Protein AF-A0A9D7RA98-F1 (afdb_monomer_lite)

Radius of gyration: 19.18 Å; chains: 1; bounding box: 39×32×57 Å

Sequence (169 aa):
MLVPPQEVRPGLPAGIEVHPRCARCAKSKCCRQISVQVDTPTAREDFQNLLWFVAHRGVAIFADEGDWFVSIETSCGFLEDNGLCGIYEFRPPICSDYSAEECDRDDDTQYELLFESYEELYAYVLVRFPAFPAPTRELLPRAYEHPGGAADVRWLRRSSGIPRGVARA

pLDDT: mean 74.36, std 19.97, range [31.91, 96.94]

Foldseek 3Di:
DDDDPVQFQPDDDPPDDDPSCCRNVQPLQVQFKDKDWDPQDDDLVSLVVVLVQLLDAQWKWFAAPSIIIIMHGHHHPQQDPSRDGVCQVPDDCVVVVDDCVPPPVPDPPRTPDMGNHSVRSVVVSCQQPVPRDDDPPVPPPPSQPDVVHDPDPPDPDDDDDDDPDPDHD

Secondary structure (DSSP, 8-state):
-PPPGGGSPTTPPTT----HHHHT-TT-GGGSEEEEEEPPP-SHHHHHHHHHHHTSTTEEEEEETTEEEEEEE---TTB-TTSSBTTGGG--HHHHS--STT-TTT-TT--SEEE-SHHHHHHHHHHH-TTPPPPPTTTTTTTT-STTS-S----------PPTT----

Structure (mmCIF, N/CA/C/O backbone):
data_AF-A0A9D7RA98-F1
#
_entry.id   AF-A0A9D7RA98-F1
#
loop_
_atom_site.group_PDB
_atom_site.id
_atom_site.type_symbol
_atom_site.label_atom_id
_atom_site.label_alt_id
_atom_site.label_comp_id
_atom_site.label_asym_id
_atom_site.label_entity_id
_atom_site.label_seq_id
_atom_site.pdbx_PDB_ins_code
_atom_site.Cartn_x
_atom_site.Cartn_y
_atom_site.Cartn_z
_atom_site.occupancy
_atom_site.B_iso_or_equiv
_atom_site.auth_seq_id
_atom_site.auth_comp_id
_atom_site.auth_asym_id
_atom_site.auth_atom_id
_atom_site.pdbx_PDB_model_num
ATOM 1 N N . MET A 1 1 ? 5.311 4.616 29.267 1.00 37.78 1 MET A N 1
ATOM 2 C CA . MET A 1 1 ? 4.550 5.749 29.843 1.00 37.78 1 MET A CA 1
ATOM 3 C C . MET A 1 1 ? 3.079 5.500 29.570 1.00 37.78 1 MET A C 1
ATOM 5 O O . MET A 1 1 ? 2.755 5.160 28.439 1.00 37.78 1 MET A O 1
ATOM 9 N N . LEU A 1 2 ? 2.218 5.598 30.584 1.00 47.03 2 LEU A N 1
ATOM 10 C CA . LEU A 1 2 ? 0.773 5.443 30.411 1.00 47.03 2 LEU A CA 1
ATOM 11 C C . LEU A 1 2 ? 0.233 6.629 29.599 1.00 47.03 2 LEU A C 1
ATOM 13 O O . LEU A 1 2 ? 0.569 7.779 29.876 1.00 47.03 2 LEU A O 1
ATOM 17 N N . VAL A 1 3 ? -0.556 6.333 28.570 1.00 45.28 3 VAL A N 1
ATOM 18 C CA . VAL A 1 3 ? -1.210 7.331 27.715 1.00 45.28 3 VAL A CA 1
ATOM 19 C C . VAL A 1 3 ? -2.218 8.132 28.550 1.00 45.28 3 VAL A C 1
ATOM 21 O O . VAL A 1 3 ? -3.056 7.513 29.206 1.00 45.28 3 VAL A O 1
ATOM 24 N N . PRO A 1 4 ? -2.186 9.479 28.535 1.00 48.22 4 PRO A N 1
ATOM 25 C CA . PRO A 1 4 ? -3.210 10.293 29.176 1.00 48.22 4 PRO A CA 1
ATOM 26 C C . PRO A 1 4 ? -4.611 9.926 28.650 1.00 48.22 4 PRO A C 1
ATOM 28 O O . PRO A 1 4 ? -4.788 9.843 27.432 1.00 48.22 4 PRO A O 1
ATOM 31 N N . PRO A 1 5 ? -5.628 9.765 29.520 1.00 53.41 5 PRO A N 1
ATOM 32 C CA . PRO A 1 5 ? -6.980 9.339 29.128 1.00 53.41 5 PRO A CA 1
ATOM 33 C C . PRO A 1 5 ? -7.645 10.217 28.058 1.00 53.41 5 PRO A C 1
ATOM 35 O O . PRO A 1 5 ? -8.520 9.762 27.334 1.00 53.41 5 PRO A O 1
ATOM 38 N N . GLN A 1 6 ? -7.218 11.475 27.953 1.00 50.78 6 GLN A N 1
ATOM 39 C CA . GLN A 1 6 ? -7.772 12.479 27.041 1.00 50.78 6 GLN A CA 1
ATOM 40 C C . GLN A 1 6 ? -7.270 12.332 25.595 1.00 50.78 6 GLN A C 1
ATOM 42 O O . GLN A 1 6 ? -7.780 12.989 24.695 1.00 50.78 6 GLN A O 1
ATOM 47 N N . GLU A 1 7 ? -6.277 11.470 25.368 1.00 54.62 7 GLU A N 1
ATOM 48 C CA . GLU A 1 7 ? -5.700 11.196 24.048 1.00 54.62 7 GLU A CA 1
ATOM 49 C C . GLU A 1 7 ? -6.167 9.840 23.484 1.00 54.62 7 GLU A C 1
ATOM 51 O O . GLU A 1 7 ? -5.809 9.478 22.366 1.00 54.62 7 GLU A O 1
ATOM 56 N N . VAL A 1 8 ? -6.974 9.086 24.238 1.00 60.69 8 VAL A N 1
ATOM 57 C CA . VAL A 1 8 ? -7.558 7.807 23.811 1.00 60.69 8 VAL A CA 1
ATOM 58 C C . VAL A 1 8 ? -8.902 8.069 23.137 1.00 60.69 8 VAL A C 1
ATOM 60 O O . VAL A 1 8 ? -9.748 8.782 23.677 1.00 60.69 8 VAL A O 1
ATOM 63 N N . ARG A 1 9 ? -9.123 7.484 21.957 1.00 67.56 9 ARG A N 1
ATOM 64 C CA . ARG A 1 9 ? -10.420 7.558 21.273 1.00 67.56 9 ARG A CA 1
ATOM 65 C C . ARG A 1 9 ? -11.555 6.989 22.141 1.00 67.56 9 ARG A C 1
ATOM 67 O O . ARG A 1 9 ? -11.395 5.901 22.699 1.00 67.56 9 ARG A O 1
ATOM 74 N N . PRO A 1 10 ? -12.708 7.676 22.235 1.00 65.44 10 PRO A N 1
ATOM 75 C CA . PRO A 1 10 ? -13.851 7.174 22.986 1.00 65.44 10 PRO A CA 1
ATOM 76 C C . PRO A 1 10 ? -14.412 5.889 22.355 1.00 65.44 10 PRO A C 1
ATOM 78 O O . PRO A 1 10 ? -14.471 5.754 21.133 1.00 65.44 10 PRO A O 1
ATOM 81 N N . GLY A 1 11 ? -14.851 4.950 23.198 1.00 67.88 11 GLY A N 1
ATOM 82 C CA . GLY A 1 11 ? -15.479 3.697 22.759 1.00 67.88 11 GLY A CA 1
ATOM 83 C C . GLY A 1 11 ? -14.525 2.518 22.541 1.00 67.88 11 GLY A C 1
ATOM 84 O O . GLY A 1 11 ? -14.881 1.590 21.822 1.00 67.88 11 GLY A O 1
ATOM 85 N N . LEU A 1 12 ? -13.332 2.531 23.147 1.00 66.25 12 LEU A N 1
ATOM 86 C CA . LEU A 1 12 ? -12.490 1.333 23.222 1.00 66.25 12 LEU A CA 1
ATOM 87 C C . LEU A 1 12 ? -13.221 0.242 24.038 1.00 66.25 12 LEU A C 1
ATOM 89 O O . LEU A 1 12 ? -13.676 0.549 25.146 1.00 66.25 12 LEU A O 1
ATOM 93 N N . PRO A 1 13 ? -13.352 -1.004 23.544 1.00 64.69 13 PRO A N 1
ATOM 94 C CA . PRO A 1 13 ? -13.993 -2.065 24.314 1.00 64.69 13 PRO A CA 1
ATOM 95 C C . PRO A 1 13 ? -13.214 -2.351 25.604 1.00 64.69 13 PRO A C 1
ATOM 97 O O . PRO A 1 13 ? -11.981 -2.381 25.605 1.00 64.69 13 PRO A O 1
ATOM 100 N N . ALA A 1 14 ? -13.928 -2.577 26.708 1.00 66.50 14 ALA A N 1
ATOM 101 C CA . ALA A 1 14 ? -13.299 -2.946 27.972 1.00 66.50 14 ALA A CA 1
ATOM 102 C C . ALA A 1 14 ? -12.557 -4.287 27.831 1.00 66.50 14 ALA A C 1
ATOM 104 O O . ALA A 1 14 ? -13.097 -5.237 27.272 1.00 66.50 14 ALA A O 1
ATOM 105 N N . GLY A 1 15 ? -11.328 -4.363 28.347 1.00 67.31 15 GLY A N 1
ATOM 106 C CA . GLY A 1 15 ? -10.514 -5.584 28.313 1.00 67.31 15 GLY A CA 1
ATOM 107 C C . GLY A 1 15 ? -9.745 -5.830 27.010 1.00 67.31 15 GLY A C 1
ATOM 108 O O . GLY A 1 15 ? -9.022 -6.817 26.933 1.00 67.31 15 GLY A O 1
ATOM 109 N N . ILE A 1 16 ? -9.848 -4.943 26.014 1.00 68.88 16 ILE A N 1
ATOM 110 C CA . ILE A 1 16 ? -9.021 -5.007 24.804 1.00 68.88 16 ILE A CA 1
ATOM 111 C C . ILE A 1 16 ? -7.807 -4.094 24.968 1.00 68.88 16 ILE A C 1
ATOM 113 O O . ILE A 1 16 ? -7.936 -2.871 25.068 1.00 68.88 16 ILE A O 1
ATOM 117 N N . GLU A 1 17 ? -6.614 -4.685 24.955 1.00 69.81 17 GLU A N 1
ATOM 118 C CA . GLU A 1 17 ? -5.371 -3.926 24.868 1.00 69.81 17 GLU A CA 1
ATOM 119 C C . GLU A 1 17 ? -5.177 -3.423 23.434 1.00 69.81 17 GLU A C 1
ATOM 121 O O . GLU A 1 17 ? -5.034 -4.191 22.483 1.00 69.81 17 GLU A O 1
ATOM 126 N N . VAL A 1 18 ? -5.190 -2.102 23.269 1.00 71.94 18 VAL A N 1
ATOM 127 C CA . VAL A 1 18 ? -4.900 -1.442 21.994 1.00 71.94 18 VAL A CA 1
ATOM 128 C C . VAL A 1 18 ? -3.606 -0.665 22.144 1.00 71.94 18 VAL A C 1
ATOM 130 O O . VAL A 1 18 ? -3.439 0.100 23.096 1.00 71.94 18 VAL A O 1
ATOM 133 N N . HIS A 1 19 ? -2.702 -0.817 21.175 1.00 75.25 19 HIS A N 1
ATOM 134 C CA . HIS A 1 19 ? -1.449 -0.081 21.199 1.00 75.25 19 HIS A CA 1
ATOM 135 C C . HIS A 1 19 ? -1.701 1.445 21.249 1.00 75.25 19 HIS A C 1
ATOM 137 O O . HIS A 1 19 ? -2.500 1.960 20.456 1.00 75.25 19 HIS A O 1
ATOM 143 N N . PRO A 1 20 ? -0.996 2.203 22.113 1.00 74.44 20 PRO A N 1
ATOM 144 C CA . PRO A 1 20 ? -1.095 3.661 22.236 1.00 74.44 20 PRO A CA 1
ATOM 145 C C . PRO A 1 20 ? -1.144 4.450 20.924 1.00 74.44 20 PRO A C 1
ATOM 147 O O . PRO A 1 20 ? -1.921 5.398 20.795 1.00 74.44 20 PRO A O 1
ATOM 150 N N . ARG A 1 21 ? -0.326 4.060 19.937 1.00 77.00 21 ARG A N 1
ATOM 151 C CA . ARG A 1 21 ? -0.282 4.707 18.612 1.00 77.00 21 ARG A CA 1
ATOM 152 C C . ARG A 1 21 ? -1.597 4.513 17.849 1.00 77.00 21 ARG A C 1
ATOM 154 O O . ARG A 1 21 ? -2.130 5.473 17.295 1.00 77.00 21 ARG A O 1
ATOM 161 N N . CYS A 1 22 ? -2.171 3.312 17.899 1.00 76.56 22 CYS A N 1
ATOM 162 C CA . CYS A 1 22 ? -3.445 2.983 17.257 1.00 76.56 22 CYS A CA 1
ATOM 163 C C . CYS A 1 22 ? -4.619 3.693 17.944 1.00 76.56 22 CYS A C 1
ATOM 165 O O . CYS A 1 22 ? -5.467 4.281 17.270 1.00 76.56 22 CYS A O 1
ATOM 167 N N . ALA A 1 23 ? -4.612 3.745 19.280 1.00 75.75 23 ALA A N 1
ATOM 168 C CA . ALA A 1 23 ? -5.617 4.453 20.075 1.00 75.75 23 ALA A CA 1
ATOM 169 C C . ALA A 1 23 ? -5.698 5.964 19.763 1.00 75.75 23 ALA A C 1
ATOM 171 O O . ALA A 1 23 ? -6.746 6.575 19.967 1.00 75.75 23 ALA A O 1
ATOM 172 N N . ARG A 1 24 ? -4.615 6.550 19.231 1.00 75.19 24 ARG A N 1
ATOM 173 C CA . ARG A 1 24 ? -4.475 7.973 18.858 1.00 75.19 24 ARG A CA 1
ATOM 174 C C . ARG A 1 24 ? -4.502 8.225 17.346 1.00 75.19 24 ARG A C 1
ATOM 176 O O . ARG A 1 24 ? -4.357 9.367 16.896 1.00 75.19 24 ARG A O 1
ATOM 183 N N . CYS A 1 25 ? -4.619 7.184 16.524 1.00 78.19 25 CYS A N 1
ATOM 184 C CA . CYS A 1 25 ? -4.516 7.299 15.072 1.00 78.19 25 CYS A CA 1
ATOM 185 C C . CYS A 1 25 ? -5.827 7.794 14.458 1.00 78.19 25 CYS A C 1
ATOM 187 O O . CYS A 1 25 ? -6.555 7.000 13.884 1.00 78.19 25 CYS A O 1
ATOM 189 N N . ALA A 1 26 ? -6.113 9.102 14.529 1.00 72.25 26 ALA A N 1
ATOM 190 C CA . ALA A 1 26 ? -7.370 9.728 14.076 1.00 72.25 26 ALA A CA 1
ATOM 191 C C . ALA A 1 26 ? -7.833 9.344 12.651 1.00 72.25 26 ALA A C 1
ATOM 193 O O . ALA A 1 26 ? -9.028 9.373 12.369 1.00 72.25 26 ALA A O 1
ATOM 194 N N . LYS A 1 27 ? -6.907 8.929 11.780 1.00 78.44 27 LYS A N 1
ATOM 195 C CA . LYS A 1 27 ? -7.181 8.507 10.401 1.00 78.44 27 LYS A CA 1
ATOM 196 C C . LYS A 1 27 ? -7.267 6.996 10.191 1.00 78.44 27 LYS A C 1
ATOM 198 O O . LYS A 1 27 ? -7.475 6.595 9.056 1.00 78.44 27 LYS A O 1
ATOM 203 N N . SER A 1 28 ? -7.068 6.167 11.221 1.00 86.38 28 SER A N 1
ATOM 204 C CA . SER A 1 28 ? -7.000 4.689 11.162 1.00 86.38 28 SER A CA 1
ATOM 205 C C . SER A 1 28 ? -6.407 4.165 9.844 1.00 86.38 28 SER A C 1
ATOM 207 O O . SER A 1 28 ? -7.064 3.396 9.147 1.00 86.38 28 SER A O 1
ATOM 209 N N . LYS A 1 29 ? -5.211 4.657 9.469 1.00 82.69 29 LYS A N 1
ATOM 210 C CA . LYS A 1 29 ? -4.617 4.450 8.132 1.00 82.69 29 LYS A CA 1
ATOM 211 C C . LYS A 1 29 ? -4.593 2.966 7.739 1.00 82.69 29 LYS A C 1
ATOM 213 O O . LYS A 1 29 ? -5.101 2.619 6.686 1.00 82.69 29 LYS A O 1
ATOM 218 N N . CYS A 1 30 ? -4.131 2.093 8.637 1.00 83.50 30 CYS A N 1
ATOM 219 C CA . CYS A 1 30 ? -4.061 0.641 8.424 1.00 83.50 30 CYS A CA 1
ATOM 220 C C . CYS A 1 30 ? -5.419 -0.059 8.216 1.00 83.50 30 CYS A C 1
ATOM 222 O O . CYS A 1 30 ? -5.457 -1.195 7.769 1.00 83.50 30 CYS A O 1
ATOM 224 N N . CYS A 1 31 ? -6.541 0.591 8.541 1.00 88.38 31 CYS A N 1
ATOM 225 C CA . CYS A 1 31 ? -7.891 0.090 8.255 1.00 88.38 31 CYS A CA 1
ATOM 226 C C . CYS A 1 31 ? -8.509 0.744 7.008 1.00 88.38 31 CYS A C 1
ATOM 228 O O . CYS A 1 31 ? -9.677 0.497 6.713 1.00 88.38 31 CYS A O 1
ATOM 230 N N . ARG A 1 32 ? -7.770 1.630 6.330 1.00 89.94 32 ARG A N 1
ATOM 231 C CA . ARG A 1 32 ? -8.190 2.370 5.130 1.00 89.94 32 ARG A CA 1
ATOM 232 C C . ARG A 1 32 ? -7.310 2.087 3.913 1.00 89.94 32 ARG A C 1
ATOM 234 O O . ARG A 1 32 ? -7.495 2.713 2.875 1.00 89.94 32 ARG A O 1
ATOM 241 N N . GLN A 1 33 ? -6.381 1.149 4.037 1.00 88.38 33 GLN A N 1
ATOM 242 C CA . GLN A 1 33 ? -5.590 0.647 2.929 1.00 88.38 33 GLN A CA 1
ATOM 243 C C . GLN A 1 33 ? -5.334 -0.844 3.105 1.00 88.38 33 GLN A C 1
ATOM 245 O O . GLN A 1 33 ? -5.302 -1.344 4.232 1.00 88.38 33 GLN A O 1
ATOM 250 N N . ILE A 1 34 ? -5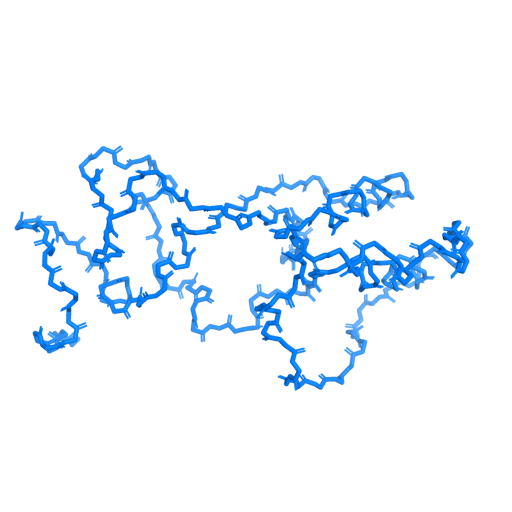.126 -1.529 1.991 1.00 91.88 34 ILE A N 1
ATOM 251 C CA . ILE A 1 34 ? -4.542 -2.867 1.956 1.00 91.88 34 ILE A CA 1
ATOM 252 C C . ILE A 1 34 ? -3.284 -2.816 1.103 1.00 91.88 34 ILE A C 1
ATOM 254 O O . ILE A 1 34 ? -3.287 -2.167 0.062 1.00 91.88 34 ILE A O 1
ATOM 258 N N . SER A 1 35 ? -2.247 -3.526 1.530 1.00 91.38 35 SER A N 1
ATOM 259 C CA . SER A 1 35 ? -1.022 -3.701 0.754 1.00 91.38 35 SER A CA 1
ATOM 260 C C . SER A 1 35 ? -0.852 -5.177 0.448 1.00 91.38 35 SER A C 1
ATOM 262 O O . SER A 1 35 ? -0.977 -6.020 1.338 1.00 91.38 35 SER A O 1
ATOM 264 N N . VAL A 1 36 ? -0.602 -5.492 -0.815 1.00 93.88 36 VAL A N 1
ATOM 265 C CA . VAL A 1 36 ? -0.377 -6.858 -1.282 1.00 93.88 36 VAL A CA 1
ATOM 266 C C . VAL A 1 36 ? 0.980 -6.899 -1.953 1.00 93.88 36 VAL A C 1
ATOM 268 O O . VAL A 1 36 ? 1.245 -6.103 -2.853 1.00 93.88 36 VAL A O 1
ATOM 271 N N . GLN A 1 37 ? 1.829 -7.818 -1.505 1.00 95.88 37 GLN A N 1
ATOM 272 C CA . GLN A 1 37 ? 3.109 -8.064 -2.154 1.00 95.88 37 GLN A CA 1
ATOM 273 C C . GLN A 1 37 ? 2.873 -8.600 -3.569 1.00 95.88 37 GLN A C 1
ATOM 275 O O . GLN A 1 37 ? 2.010 -9.454 -3.789 1.00 95.88 37 GLN A O 1
ATOM 280 N N . VAL A 1 38 ? 3.640 -8.087 -4.519 1.00 96.75 38 VAL A N 1
ATOM 281 C CA . VAL A 1 38 ? 3.695 -8.552 -5.903 1.00 96.75 38 VAL A CA 1
ATOM 282 C C . VAL A 1 38 ? 5.110 -9.007 -6.226 1.00 96.75 38 VAL A C 1
ATOM 284 O O . VAL A 1 38 ? 6.066 -8.626 -5.551 1.00 96.75 38 VAL A O 1
ATOM 287 N N . ASP A 1 39 ? 5.242 -9.815 -7.273 1.00 96.31 39 ASP A N 1
ATOM 288 C CA . ASP A 1 39 ? 6.554 -10.235 -7.751 1.00 96.31 39 ASP A CA 1
ATOM 289 C C . ASP A 1 39 ? 7.412 -9.010 -8.102 1.00 96.31 39 ASP A C 1
ATOM 291 O O . ASP A 1 39 ? 6.942 -8.056 -8.732 1.00 96.31 39 ASP A O 1
ATOM 295 N N . THR A 1 40 ? 8.688 -9.045 -7.711 1.00 96.94 40 THR A N 1
ATOM 296 C CA . THR A 1 40 ? 9.650 -7.993 -8.044 1.00 96.94 40 THR A CA 1
ATOM 297 C C . THR A 1 40 ? 9.727 -7.831 -9.571 1.00 96.94 40 THR A C 1
ATOM 299 O O . THR A 1 40 ? 10.096 -8.784 -10.265 1.00 96.94 40 THR A O 1
ATOM 302 N N . PRO A 1 41 ? 9.431 -6.643 -10.133 1.00 95.94 41 PRO A N 1
ATOM 303 C CA . PRO A 1 41 ? 9.403 -6.434 -11.573 1.00 95.94 41 PRO A CA 1
ATOM 304 C C . PRO A 1 41 ? 10.823 -6.461 -12.146 1.00 95.94 41 PRO A C 1
ATOM 306 O O . PRO A 1 41 ? 11.704 -5.680 -11.763 1.00 95.94 41 PRO A O 1
ATOM 309 N N . THR A 1 42 ? 11.058 -7.343 -13.113 1.00 93.25 42 THR A N 1
ATOM 310 C CA . THR A 1 42 ? 12.378 -7.520 -13.738 1.00 93.25 42 THR A CA 1
ATOM 311 C C . THR A 1 42 ? 12.362 -7.226 -15.233 1.00 93.25 42 THR A C 1
ATOM 313 O O . THR A 1 42 ? 13.360 -6.721 -15.759 1.00 93.25 42 THR A O 1
ATOM 316 N N . ALA A 1 43 ? 11.230 -7.462 -15.898 1.00 93.19 43 ALA A N 1
ATOM 317 C CA . ALA A 1 43 ? 11.033 -7.309 -17.330 1.00 93.19 43 ALA A CA 1
ATOM 318 C C . ALA A 1 43 ? 10.104 -6.136 -17.674 1.00 93.19 43 ALA A C 1
ATOM 320 O O . ALA A 1 43 ? 9.427 -5.557 -16.826 1.00 93.19 43 ALA A O 1
ATOM 321 N N . ARG A 1 44 ? 10.072 -5.769 -18.960 1.00 90.25 44 ARG A N 1
ATOM 322 C CA . ARG A 1 44 ? 9.227 -4.671 -19.454 1.00 90.25 44 ARG A CA 1
ATOM 323 C C . ARG A 1 44 ? 7.742 -4.961 -19.263 1.00 90.25 44 ARG A C 1
ATOM 325 O O . ARG A 1 44 ? 7.009 -4.025 -18.954 1.00 90.25 44 ARG A O 1
ATOM 332 N N . GLU A 1 45 ? 7.311 -6.208 -19.457 1.00 90.88 45 GLU A N 1
ATOM 333 C CA . GLU A 1 45 ? 5.908 -6.589 -19.275 1.00 90.88 45 GLU A CA 1
ATOM 334 C C . GLU A 1 45 ? 5.452 -6.401 -17.820 1.00 90.88 45 GLU A C 1
ATOM 336 O O . GLU A 1 45 ? 4.347 -5.913 -17.589 1.00 90.88 45 GLU A O 1
ATOM 341 N N . ASP A 1 46 ? 6.318 -6.672 -16.840 1.00 95.00 46 ASP A N 1
ATOM 342 C CA . ASP A 1 46 ? 5.995 -6.481 -15.419 1.00 95.00 46 ASP A CA 1
ATOM 343 C C . ASP A 1 46 ? 5.637 -5.017 -15.135 1.00 95.00 46 ASP A C 1
ATOM 345 O O . ASP A 1 46 ? 4.610 -4.714 -14.528 1.00 95.00 46 ASP A O 1
ATOM 349 N N . PHE A 1 47 ? 6.428 -4.081 -15.665 1.00 93.44 47 PHE A N 1
ATOM 350 C CA . PHE A 1 47 ? 6.153 -2.653 -15.513 1.00 93.44 47 PHE A CA 1
ATOM 351 C C . PHE A 1 47 ? 4.906 -2.190 -16.271 1.00 93.44 47 PHE A C 1
ATOM 353 O O . PHE A 1 47 ? 4.282 -1.222 -15.849 1.00 93.44 47 PHE A O 1
ATOM 360 N N . GLN A 1 48 ? 4.491 -2.870 -17.345 1.00 92.25 48 GLN A N 1
ATOM 361 C CA . GLN A 1 48 ? 3.192 -2.597 -17.975 1.00 92.25 48 GLN A CA 1
ATOM 362 C C . GLN A 1 48 ? 2.035 -2.975 -17.044 1.00 92.25 48 GLN A C 1
ATOM 364 O O . GLN A 1 48 ? 1.070 -2.217 -16.942 1.00 92.25 48 GLN A O 1
ATOM 369 N N . ASN A 1 49 ? 2.153 -4.090 -16.318 1.00 94.44 49 ASN A N 1
ATOM 370 C CA . ASN A 1 49 ? 1.161 -4.491 -15.320 1.00 94.44 49 ASN A CA 1
ATOM 371 C C . ASN A 1 49 ? 1.114 -3.500 -14.148 1.00 94.44 49 ASN A C 1
ATOM 373 O O . ASN A 1 49 ? 0.032 -3.090 -13.734 1.00 94.44 49 ASN A O 1
ATOM 377 N N . LEU A 1 50 ? 2.272 -3.047 -13.656 1.00 95.56 50 LEU A N 1
ATOM 378 C CA . LEU A 1 50 ? 2.327 -2.039 -12.590 1.00 95.56 50 LEU A CA 1
ATOM 379 C C . LEU A 1 50 ? 1.750 -0.686 -13.029 1.00 95.56 50 LEU A C 1
ATOM 381 O O . LEU A 1 50 ? 1.012 -0.057 -12.271 1.00 95.56 50 LEU A O 1
ATOM 385 N N . LEU A 1 51 ? 2.014 -0.270 -14.271 1.00 93.69 51 LEU A N 1
ATOM 386 C CA . LEU A 1 51 ? 1.397 0.918 -14.867 1.00 93.69 51 LEU A CA 1
ATOM 387 C C . LEU A 1 51 ? -0.128 0.781 -14.965 1.00 93.69 51 LEU A C 1
ATOM 389 O O . LEU A 1 51 ? -0.845 1.749 -14.721 1.00 93.69 51 LEU A O 1
ATOM 393 N N . TRP A 1 52 ? -0.636 -0.414 -15.278 1.00 93.75 52 TRP A N 1
ATOM 394 C CA . TRP A 1 52 ? -2.072 -0.686 -15.254 1.00 93.75 52 TRP A CA 1
ATOM 395 C C . TRP A 1 52 ? -2.659 -0.598 -13.838 1.00 93.75 52 TRP A C 1
ATOM 397 O O . TRP A 1 52 ? -3.722 -0.002 -13.675 1.00 93.75 52 TRP A O 1
ATOM 407 N N . PHE A 1 53 ? -1.975 -1.106 -12.807 1.00 95.38 53 PHE A N 1
ATOM 408 C CA . PHE A 1 53 ? -2.426 -0.965 -11.417 1.00 95.38 53 PHE A CA 1
ATOM 409 C C . PHE A 1 53 ? -2.537 0.508 -10.998 1.00 95.38 53 PHE A C 1
ATOM 411 O O . PHE A 1 53 ? -3.633 0.955 -10.660 1.00 95.38 53 PHE A O 1
ATOM 418 N N . VAL A 1 54 ? -1.447 1.279 -11.093 1.00 92.75 54 VAL A N 1
ATOM 419 C CA . VAL A 1 54 ? -1.384 2.683 -10.627 1.00 92.75 54 VAL A CA 1
ATOM 420 C C . VAL A 1 54 ? -2.243 3.647 -11.464 1.00 92.75 54 VAL A C 1
ATOM 422 O O . VAL A 1 54 ? -2.523 4.770 -11.052 1.00 92.75 54 VAL A O 1
ATOM 425 N N . ALA A 1 55 ? -2.716 3.221 -12.640 1.00 89.44 55 ALA A N 1
ATOM 426 C CA . ALA A 1 55 ? -3.701 3.980 -13.412 1.00 89.44 55 ALA A CA 1
ATOM 427 C C .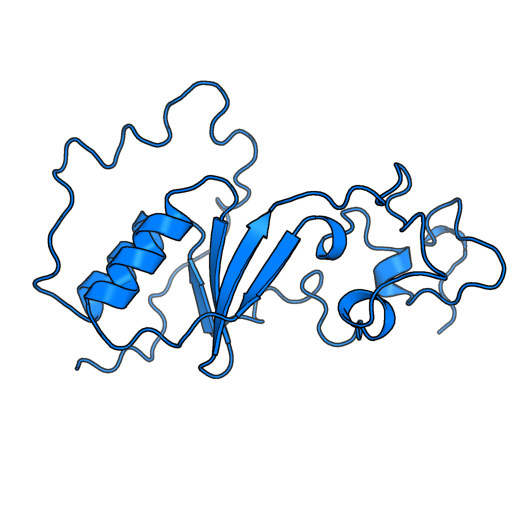 ALA A 1 55 ? -5.072 4.076 -12.708 1.00 89.44 55 ALA A C 1
ATOM 429 O O . ALA A 1 55 ? -5.892 4.925 -13.067 1.00 89.44 55 ALA A O 1
ATOM 430 N N . HIS A 1 56 ? -5.348 3.217 -11.722 1.00 89.44 56 HIS A N 1
ATOM 431 C CA . HIS A 1 56 ? -6.588 3.243 -10.953 1.00 89.44 56 HIS A CA 1
ATOM 432 C C . HIS A 1 56 ? -6.474 4.192 -9.758 1.00 89.44 56 HIS A C 1
ATOM 434 O O . HIS A 1 56 ? -5.452 4.276 -9.081 1.00 89.44 56 HIS A O 1
ATOM 440 N N . ARG A 1 57 ? -7.563 4.907 -9.460 1.00 85.75 57 ARG A N 1
ATOM 441 C CA . ARG A 1 57 ? -7.602 5.829 -8.320 1.00 85.75 57 ARG A CA 1
ATOM 442 C C . ARG A 1 57 ? -7.394 5.084 -7.002 1.00 85.75 57 ARG A C 1
ATOM 444 O O . ARG A 1 57 ? -8.055 4.078 -6.765 1.00 85.75 57 ARG A O 1
ATOM 451 N N . GLY A 1 58 ? -6.574 5.667 -6.128 1.00 86.12 58 GLY A N 1
ATOM 452 C CA . GLY A 1 58 ? -6.304 5.121 -4.800 1.00 86.12 58 GLY A CA 1
ATOM 453 C C . GLY A 1 58 ? -5.366 3.918 -4.839 1.00 86.12 58 GLY A C 1
ATOM 454 O O . GLY A 1 58 ? -5.246 3.237 -3.832 1.00 86.12 58 GLY A O 1
ATOM 455 N N . VAL A 1 59 ? -4.728 3.635 -5.979 1.00 94.00 59 VAL A N 1
ATOM 456 C CA . VAL A 1 59 ? -3.705 2.596 -6.084 1.00 94.00 59 VAL A CA 1
ATOM 457 C C . VAL A 1 59 ? -2.330 3.249 -6.104 1.00 94.00 59 VAL A C 1
ATOM 459 O O . VAL A 1 59 ? -2.088 4.150 -6.902 1.00 94.00 59 VAL A O 1
ATOM 462 N N . ALA A 1 60 ? -1.436 2.771 -5.248 1.00 93.31 60 ALA A N 1
ATOM 463 C CA . ALA A 1 60 ? -0.030 3.145 -5.230 1.00 93.31 60 ALA A CA 1
ATOM 464 C C . ALA A 1 60 ? 0.842 1.892 -5.345 1.00 93.31 60 ALA A C 1
ATOM 466 O O . ALA A 1 60 ? 0.441 0.802 -4.937 1.00 93.31 60 ALA A O 1
ATOM 467 N N . ILE A 1 61 ? 2.041 2.047 -5.893 1.00 95.62 61 ILE A N 1
ATOM 468 C CA . ILE A 1 61 ? 3.068 1.005 -5.925 1.00 95.62 61 ILE A CA 1
ATOM 469 C C . ILE A 1 61 ? 4.217 1.466 -5.045 1.00 95.62 61 ILE A C 1
ATOM 471 O O . ILE A 1 61 ? 4.688 2.588 -5.209 1.00 95.62 61 ILE A O 1
ATOM 475 N N . PHE A 1 62 ? 4.698 0.617 -4.149 1.00 93.44 62 PHE A N 1
ATOM 476 C CA . PHE A 1 62 ? 5.899 0.914 -3.378 1.00 93.44 62 PHE A CA 1
ATOM 477 C C . PHE A 1 62 ? 6.846 -0.278 -3.359 1.00 93.44 62 PHE A C 1
ATOM 479 O O . PHE A 1 62 ? 6.434 -1.413 -3.605 1.00 93.44 62 PHE A O 1
ATOM 486 N N . ALA A 1 63 ? 8.118 0.003 -3.105 1.00 91.06 63 ALA A N 1
ATOM 487 C CA . ALA A 1 63 ? 9.128 -1.011 -2.879 1.00 91.06 63 ALA A CA 1
ATOM 488 C C . ALA A 1 63 ? 9.900 -0.700 -1.602 1.00 91.06 63 ALA A C 1
ATOM 490 O O . ALA A 1 63 ? 10.225 0.463 -1.342 1.00 91.06 63 ALA A O 1
ATOM 491 N N . ASP A 1 64 ? 10.183 -1.744 -0.837 1.00 87.50 64 ASP A N 1
ATOM 492 C CA . ASP A 1 64 ? 10.969 -1.685 0.387 1.00 87.50 64 ASP A CA 1
ATOM 493 C C . ASP A 1 64 ? 11.768 -2.982 0.541 1.00 87.50 64 ASP A C 1
ATOM 495 O O . ASP A 1 64 ? 11.274 -4.056 0.202 1.00 87.50 64 ASP A O 1
ATOM 499 N N . GLU A 1 65 ? 13.031 -2.867 0.950 1.00 88.81 65 GLU A N 1
ATOM 500 C CA . GLU A 1 65 ? 13.994 -3.976 1.062 1.00 88.81 65 GLU A CA 1
ATOM 501 C C . GLU A 1 65 ? 14.051 -4.926 -0.164 1.00 88.81 65 GLU A C 1
ATOM 503 O O . GLU A 1 65 ? 14.375 -6.110 -0.060 1.00 88.81 65 GLU A O 1
ATOM 508 N N . GLY A 1 66 ? 13.773 -4.408 -1.368 1.00 87.06 66 GLY A N 1
ATOM 509 C CA . GLY A 1 66 ? 13.734 -5.173 -2.623 1.00 87.06 66 GLY A CA 1
ATOM 510 C C . GLY A 1 66 ? 12.405 -5.878 -2.939 1.00 87.06 66 GLY A C 1
ATOM 511 O O . GLY A 1 66 ? 12.226 -6.346 -4.074 1.00 87.06 66 GLY A O 1
ATOM 512 N N . ASP A 1 67 ? 11.462 -5.895 -2.002 1.00 93.38 67 ASP A N 1
ATOM 513 C CA . ASP A 1 67 ? 10.098 -6.378 -2.198 1.00 93.38 67 ASP A CA 1
ATOM 514 C C . ASP A 1 67 ? 9.202 -5.280 -2.771 1.00 93.38 67 ASP A C 1
ATOM 516 O O . ASP A 1 67 ? 9.398 -4.092 -2.521 1.00 93.38 67 ASP A O 1
ATOM 520 N N . TRP A 1 68 ? 8.219 -5.677 -3.581 1.00 96.06 68 TRP A N 1
ATOM 521 C CA . TRP A 1 68 ? 7.298 -4.759 -4.248 1.00 96.06 68 TRP A CA 1
ATOM 522 C C . TRP A 1 68 ? 5.873 -5.005 -3.797 1.00 96.06 68 TRP A C 1
ATOM 524 O O . TRP A 1 68 ? 5.452 -6.140 -3.587 1.00 96.06 68 TRP A O 1
ATOM 534 N N . PHE A 1 69 ? 5.108 -3.928 -3.694 1.00 95.44 69 PHE A N 1
ATOM 535 C CA . PHE A 1 69 ? 3.765 -3.963 -3.147 1.00 95.44 69 PHE A CA 1
ATOM 536 C C . PHE A 1 69 ? 2.826 -3.075 -3.952 1.00 95.44 69 PHE A C 1
ATOM 538 O O . PHE A 1 69 ? 3.191 -1.992 -4.413 1.00 95.44 69 PHE A O 1
ATOM 545 N N . VAL A 1 70 ? 1.582 -3.527 -4.071 1.00 96.12 70 VAL A N 1
ATOM 546 C CA . VAL A 1 70 ? 0.448 -2.714 -4.509 1.00 96.12 70 VAL A CA 1
ATOM 547 C C . VAL A 1 70 ? -0.330 -2.314 -3.262 1.00 96.12 70 VAL A C 1
ATOM 549 O O . VAL A 1 70 ? -0.847 -3.183 -2.558 1.00 96.12 70 VAL A O 1
ATOM 552 N N . SER A 1 71 ? -0.429 -1.014 -2.998 1.00 93.44 71 SER A N 1
ATOM 553 C CA . SER A 1 71 ? -1.332 -0.453 -1.994 1.00 93.44 71 SER A CA 1
ATOM 554 C C . SER A 1 71 ? -2.629 -0.006 -2.654 1.00 93.44 71 SER A C 1
ATOM 556 O O . SER A 1 71 ? -2.610 0.612 -3.717 1.00 93.44 71 SER A O 1
ATOM 558 N N . ILE A 1 72 ? -3.759 -0.320 -2.029 1.00 94.00 72 ILE A N 1
ATOM 559 C CA . ILE A 1 72 ? -5.094 0.076 -2.473 1.00 94.00 72 ILE A CA 1
ATOM 560 C C . ILE A 1 72 ? -5.789 0.780 -1.313 1.00 94.00 72 ILE A C 1
ATOM 562 O O . ILE A 1 72 ? -6.038 0.176 -0.267 1.00 94.00 72 ILE A O 1
ATOM 566 N N . GLU A 1 73 ? -6.154 2.042 -1.513 1.00 91.38 73 GLU A N 1
ATOM 567 C CA . GLU A 1 73 ? -6.961 2.825 -0.589 1.00 91.38 73 GLU A CA 1
ATOM 568 C C . GLU A 1 73 ? -8.399 2.299 -0.598 1.00 91.38 73 GLU A C 1
ATOM 570 O O . GLU A 1 73 ? -9.160 2.452 -1.557 1.00 91.38 73 GLU A O 1
ATOM 575 N N . THR A 1 74 ? -8.775 1.642 0.491 1.00 91.12 74 THR A N 1
ATOM 576 C CA . THR A 1 74 ? -10.105 1.075 0.680 1.00 91.12 74 THR A CA 1
ATOM 577 C C . THR A 1 74 ? -10.415 0.945 2.165 1.00 91.12 74 THR A C 1
ATOM 579 O O . THR A 1 74 ? -9.580 0.520 2.963 1.00 91.12 74 THR A O 1
ATOM 582 N N . SER A 1 75 ? -11.624 1.338 2.565 1.00 91.50 75 SER A N 1
ATOM 583 C CA . SER A 1 75 ? -12.031 1.311 3.973 1.00 91.50 75 SER A CA 1
ATOM 584 C C . SER A 1 75 ? -12.532 -0.072 4.382 1.00 91.50 75 SER A C 1
ATOM 586 O O . SER A 1 75 ? -13.430 -0.631 3.754 1.00 91.50 75 SER A O 1
ATOM 588 N N . CYS A 1 76 ? -11.984 -0.605 5.474 1.00 94.06 76 CYS A N 1
ATOM 589 C CA . CYS A 1 76 ? -12.453 -1.835 6.101 1.00 94.06 76 CYS A CA 1
ATOM 590 C C . CYS A 1 76 ? -13.922 -1.699 6.531 1.00 94.06 76 CYS A C 1
ATOM 592 O O . CYS A 1 76 ? -14.289 -0.735 7.200 1.00 94.06 76 CYS A O 1
ATOM 594 N N . GLY A 1 77 ? -14.751 -2.695 6.206 1.00 94.75 77 GLY A N 1
ATOM 595 C CA . GLY A 1 77 ? -16.181 -2.699 6.545 1.00 94.75 77 GLY A CA 1
ATOM 596 C C . GLY A 1 77 ? -16.496 -2.837 8.040 1.00 94.75 77 GLY A C 1
ATOM 597 O O . GLY A 1 77 ? -17.633 -2.623 8.435 1.00 94.75 77 GLY A O 1
ATOM 598 N N . PHE A 1 78 ? -15.502 -3.175 8.868 1.00 93.94 78 PHE A N 1
ATOM 599 C CA . PHE A 1 78 ? -15.617 -3.237 10.331 1.00 93.94 78 PHE A CA 1
ATOM 600 C C . PHE A 1 78 ? -14.984 -2.024 11.024 1.00 93.94 78 PHE A C 1
ATOM 602 O O . PHE A 1 78 ? -14.686 -2.076 12.218 1.00 93.94 78 PHE A O 1
ATOM 609 N N . LEU A 1 79 ? -14.666 -0.968 10.274 1.00 91.06 79 LEU A N 1
ATOM 610 C CA . LEU A 1 79 ? -14.150 0.268 10.838 1.00 91.06 79 LEU A CA 1
ATOM 611 C C . LEU A 1 79 ? -15.316 1.148 11.290 1.00 91.06 79 LEU A C 1
ATOM 613 O O . LEU A 1 79 ? -16.073 1.648 10.466 1.00 91.06 79 LEU A O 1
ATOM 617 N N . GLU A 1 80 ? -15.422 1.354 12.596 1.00 87.88 80 GLU A N 1
ATOM 618 C CA . GLU A 1 80 ? -16.483 2.153 13.206 1.00 87.88 80 GLU A CA 1
ATOM 619 C C . GLU A 1 80 ? -16.207 3.664 13.082 1.00 87.88 80 GLU A C 1
ATOM 621 O O . GLU A 1 80 ? -15.070 4.097 12.854 1.00 87.88 80 GLU A O 1
ATOM 626 N N . ASP A 1 81 ? -17.230 4.492 13.314 1.00 85.25 81 ASP A N 1
ATOM 627 C CA . ASP A 1 81 ? -17.147 5.962 13.224 1.00 85.25 81 ASP A CA 1
ATOM 628 C C . ASP A 1 81 ? -16.138 6.579 14.208 1.00 85.25 81 ASP A C 1
ATOM 630 O O . ASP A 1 81 ? -15.528 7.617 13.942 1.00 85.25 81 ASP A O 1
ATOM 634 N N . ASN A 1 82 ? -15.900 5.918 15.344 1.00 79.12 82 ASN A N 1
ATOM 635 C CA . ASN A 1 82 ? -14.860 6.310 16.301 1.00 79.12 82 ASN A CA 1
ATOM 636 C C . ASN A 1 82 ? -13.434 5.939 15.831 1.00 79.12 82 ASN A C 1
ATOM 638 O O . ASN A 1 82 ? -12.444 6.237 16.508 1.00 79.12 82 ASN A O 1
ATOM 642 N N . GLY A 1 83 ? -13.317 5.302 14.664 1.00 80.56 83 GLY A N 1
ATOM 643 C CA . GLY A 1 83 ? -12.079 4.865 14.040 1.00 80.56 83 GLY A CA 1
ATOM 644 C C . GLY A 1 83 ? -11.469 3.608 14.658 1.00 80.56 83 GLY A C 1
ATOM 645 O O . GLY A 1 83 ? -10.293 3.337 14.396 1.00 80.56 83 GLY A O 1
ATOM 646 N N . LEU A 1 84 ? -12.217 2.869 15.474 1.00 83.62 84 LEU A N 1
ATOM 647 C CA . LEU A 1 84 ? -11.800 1.603 16.069 1.00 83.62 84 LEU A CA 1
ATOM 648 C C . LEU A 1 84 ? -12.380 0.419 15.282 1.00 83.62 84 LEU A C 1
ATOM 650 O O . LEU A 1 84 ? -13.354 0.557 14.549 1.00 83.62 84 LEU A O 1
ATOM 654 N N . CYS A 1 85 ? -11.755 -0.750 15.415 1.00 88.06 85 CYS A N 1
ATOM 655 C CA . CYS A 1 85 ? -12.261 -1.977 14.808 1.00 88.06 85 CYS A CA 1
ATOM 656 C C . CYS A 1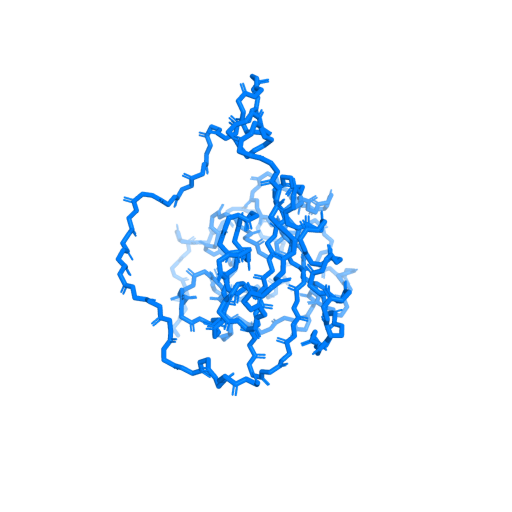 85 ? -13.473 -2.510 15.593 1.00 88.06 85 CYS A C 1
ATOM 658 O O . CYS A 1 85 ? -13.405 -2.633 16.813 1.00 88.06 85 CYS A O 1
ATOM 660 N N . GLY A 1 86 ? -14.554 -2.877 14.908 1.00 88.88 86 GLY A N 1
ATOM 661 C CA . GLY A 1 86 ? -15.739 -3.492 15.515 1.00 88.88 86 GLY A CA 1
ATOM 662 C C . GLY A 1 86 ? -15.572 -4.976 15.870 1.00 88.88 86 GLY A C 1
ATOM 663 O O . GLY A 1 86 ? -16.391 -5.526 16.598 1.00 88.88 86 GLY A O 1
ATOM 664 N N . ILE A 1 87 ? -14.505 -5.633 15.393 1.00 90.81 87 ILE A N 1
ATOM 665 C CA . ILE A 1 87 ? -14.301 -7.089 15.521 1.00 90.81 87 ILE A CA 1
ATOM 666 C C . ILE A 1 87 ? -12.974 -7.469 16.195 1.00 90.81 87 ILE A C 1
ATOM 668 O O . ILE A 1 87 ? -12.345 -8.443 15.797 1.00 90.81 87 ILE A O 1
ATOM 672 N N . TYR A 1 88 ? -12.520 -6.720 17.209 1.00 86.56 88 TYR A N 1
ATOM 673 C CA . TYR A 1 88 ? -11.205 -6.925 17.851 1.00 86.56 88 TYR A CA 1
ATOM 674 C C . TYR A 1 88 ? -10.877 -8.380 18.223 1.00 86.56 88 TYR A C 1
ATOM 676 O O . TYR A 1 88 ? -9.737 -8.794 18.014 1.00 86.56 88 TYR A O 1
ATOM 684 N N . GLU A 1 89 ? -11.860 -9.122 18.741 1.00 86.31 89 GLU A N 1
ATOM 685 C CA . GLU A 1 89 ? -11.742 -10.529 19.159 1.00 86.31 89 GLU A CA 1
ATOM 686 C C . GLU A 1 89 ? -11.592 -11.503 17.978 1.00 86.31 89 GLU A C 1
ATOM 688 O O . GLU A 1 89 ? -10.959 -12.545 18.107 1.00 86.31 89 GLU A O 1
ATOM 693 N N . PHE A 1 90 ? -12.123 -11.141 16.809 1.00 90.25 90 PHE A N 1
ATOM 694 C CA . PHE A 1 90 ? -12.146 -11.975 15.603 1.00 90.25 90 PHE A CA 1
ATOM 695 C C . PHE A 1 90 ? -11.242 -11.429 14.495 1.00 90.25 90 PHE A C 1
ATOM 697 O O . PHE A 1 90 ? -11.408 -11.7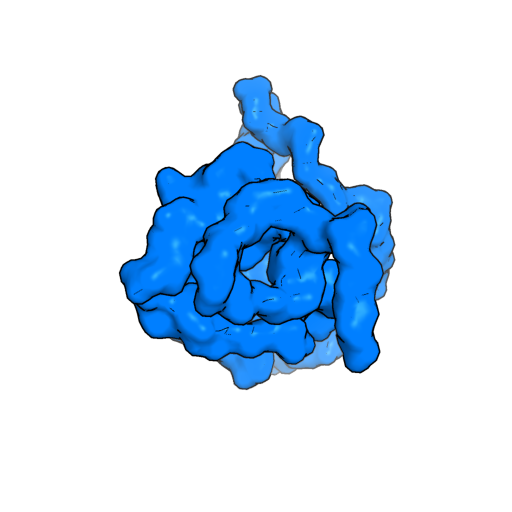77 13.323 1.00 90.25 90 PHE A O 1
ATOM 704 N N . ARG A 1 91 ? -10.308 -10.532 14.839 1.00 90.94 91 ARG A N 1
ATOM 705 C CA . ARG A 1 91 ? -9.379 -9.962 13.862 1.00 90.94 91 ARG A CA 1
ATOM 706 C C . ARG A 1 91 ? -8.549 -11.077 13.219 1.00 90.94 91 ARG A C 1
ATOM 708 O O . ARG A 1 91 ? -8.054 -11.945 13.935 1.00 90.94 91 ARG A O 1
ATOM 715 N N . PRO A 1 92 ? -8.357 -11.044 11.891 1.00 92.12 92 PRO A N 1
ATOM 716 C CA . PRO A 1 92 ? -7.437 -11.965 11.239 1.00 92.12 92 PRO A CA 1
ATOM 717 C C . PRO A 1 92 ? -5.991 -11.707 11.709 1.00 92.12 92 PRO A C 1
ATOM 719 O O . PRO A 1 92 ? -5.695 -10.574 12.106 1.00 92.12 92 PRO A O 1
ATOM 722 N N . PRO A 1 93 ? -5.081 -12.697 11.585 1.00 91.56 93 PRO A N 1
ATOM 723 C CA . PRO A 1 93 ? -3.683 -12.588 12.018 1.00 91.56 93 PRO A CA 1
ATOM 724 C C . PRO A 1 93 ? -2.972 -11.314 11.551 1.00 91.56 93 PRO A C 1
ATOM 726 O O . PRO A 1 93 ? -2.387 -10.600 12.353 1.00 91.56 93 PRO A O 1
ATOM 729 N N . ILE A 1 94 ? -3.146 -10.930 10.281 1.00 87.69 94 ILE A N 1
ATOM 730 C CA . ILE A 1 94 ? -2.569 -9.693 9.720 1.00 87.69 94 ILE A CA 1
ATOM 731 C C . ILE A 1 94 ? -2.943 -8.421 10.509 1.00 87.69 94 ILE A C 1
ATOM 733 O O . ILE A 1 94 ? -2.196 -7.449 10.526 1.00 87.69 94 ILE A O 1
ATOM 737 N N . CYS A 1 95 ? -4.098 -8.413 11.182 1.00 88.06 95 CYS A N 1
ATOM 738 C CA . CYS A 1 95 ? -4.557 -7.301 12.008 1.00 88.06 95 CYS A CA 1
ATOM 739 C C . CYS A 1 95 ? -4.276 -7.496 13.505 1.00 88.06 95 CYS A C 1
ATOM 741 O O . CYS A 1 95 ? -4.129 -6.496 14.214 1.00 88.06 95 CYS A O 1
ATOM 743 N N . SER A 1 96 ? -4.297 -8.731 14.020 1.00 87.31 96 SER A N 1
ATOM 744 C CA . SER A 1 96 ? -4.023 -9.016 15.437 1.00 87.31 96 SER A CA 1
ATOM 745 C C . SER A 1 96 ? -2.536 -8.959 15.764 1.00 87.31 96 SER A C 1
ATOM 747 O O . SER A 1 96 ? -2.187 -8.483 16.841 1.00 87.31 96 SER A O 1
ATOM 749 N N . ASP A 1 97 ? -1.695 -9.369 14.817 1.00 85.94 97 ASP A N 1
ATOM 750 C CA . ASP A 1 97 ? -0.246 -9.517 14.980 1.00 85.94 97 ASP A CA 1
ATOM 751 C C . ASP A 1 97 ? 0.503 -8.246 14.546 1.00 85.94 97 ASP A C 1
ATOM 753 O O . ASP A 1 97 ? 1.728 -8.181 14.601 1.00 85.94 97 ASP A O 1
ATOM 757 N N . TYR A 1 98 ? -0.241 -7.215 14.126 1.00 79.31 98 TYR A N 1
ATOM 758 C CA . TYR A 1 98 ? 0.301 -5.923 13.727 1.00 79.31 98 TYR A CA 1
ATOM 759 C C . TYR A 1 98 ? 1.149 -5.300 14.845 1.00 79.31 98 TYR A C 1
ATOM 761 O O . TYR A 1 98 ? 0.643 -4.984 15.930 1.00 79.31 98 TYR A O 1
ATOM 769 N N . SER A 1 99 ? 2.422 -5.043 14.540 1.00 77.56 99 SER A N 1
ATOM 770 C CA . SER A 1 99 ? 3.314 -4.263 15.389 1.00 77.56 99 SER A CA 1
ATOM 771 C C . SER A 1 99 ? 3.175 -2.782 15.073 1.00 77.56 99 SER A C 1
ATOM 773 O O . SER A 1 99 ? 3.251 -2.348 13.929 1.00 77.56 99 SER A O 1
ATOM 775 N N . ALA A 1 100 ? 3.008 -1.971 16.111 1.0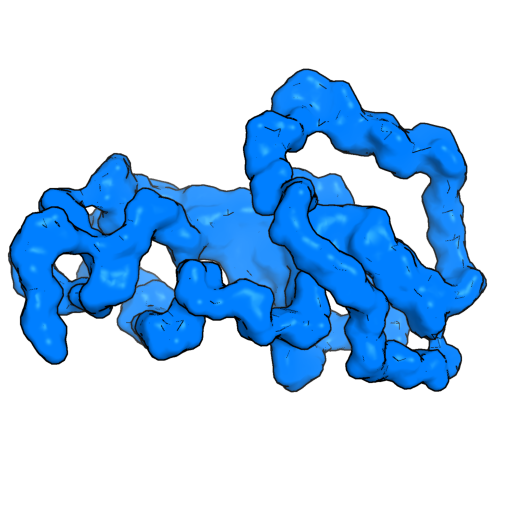0 73.88 100 ALA A N 1
ATOM 776 C CA . ALA A 1 100 ? 2.958 -0.526 15.951 1.00 73.88 100 ALA A CA 1
ATOM 777 C C . ALA A 1 100 ? 4.347 0.124 15.881 1.00 73.88 100 ALA A C 1
ATOM 779 O O . ALA A 1 100 ? 4.414 1.355 15.842 1.00 73.88 100 ALA A O 1
ATOM 780 N N . GLU A 1 101 ? 5.429 -0.657 15.930 1.00 73.56 101 GLU A N 1
ATOM 781 C CA . GLU A 1 101 ? 6.806 -0.168 15.805 1.00 73.56 101 GLU A CA 1
ATOM 782 C C . GLU A 1 101 ? 7.059 0.404 14.404 1.00 73.56 101 GLU A C 1
ATOM 784 O O . GLU A 1 101 ? 7.559 1.525 14.305 1.00 73.56 101 GLU A O 1
ATOM 789 N N . GLU A 1 102 ? 6.564 -0.279 13.370 1.00 68.12 102 GLU A N 1
ATOM 790 C CA . GLU A 1 102 ? 6.659 0.064 11.942 1.00 68.12 102 GLU A CA 1
ATOM 791 C C . GLU A 1 102 ? 5.368 0.744 11.454 1.00 68.12 102 GLU A C 1
ATOM 793 O O . GLU A 1 102 ? 4.643 0.255 10.593 1.00 68.12 102 GLU A O 1
ATOM 798 N N . CYS A 1 103 ? 4.983 1.853 12.086 1.00 76.69 103 CYS A N 1
ATOM 799 C CA . CYS A 1 103 ? 3.723 2.517 11.759 1.00 76.69 103 CYS A CA 1
ATOM 800 C C . CYS A 1 103 ? 3.878 3.585 10.664 1.00 76.69 103 CYS A C 1
ATOM 802 O O . CYS A 1 103 ? 4.359 4.675 10.974 1.00 76.69 103 CYS A O 1
ATOM 804 N N . ASP A 1 104 ? 3.256 3.368 9.493 1.00 70.69 104 ASP A N 1
ATOM 805 C CA . ASP A 1 104 ? 3.110 4.306 8.344 1.00 70.69 104 ASP A CA 1
ATOM 806 C C . ASP A 1 104 ? 2.513 5.680 8.685 1.00 70.69 104 ASP A C 1
ATOM 808 O O . ASP A 1 104 ? 2.302 6.562 7.845 1.00 70.69 104 ASP A O 1
ATOM 812 N N . ARG A 1 105 ? 2.085 5.875 9.928 1.00 70.62 105 ARG A N 1
ATOM 813 C CA . ARG A 1 105 ? 1.658 7.179 10.418 1.00 70.62 105 ARG A CA 1
ATOM 814 C C . ARG A 1 105 ? 2.851 8.095 10.682 1.00 70.62 105 ARG A C 1
ATOM 816 O O . ARG A 1 105 ? 2.713 9.296 10.452 1.00 70.62 105 ARG A O 1
ATOM 823 N N . ASP A 1 106 ? 3.914 7.549 11.256 1.00 62.97 106 ASP A N 1
ATOM 824 C CA . ASP A 1 106 ? 4.943 8.318 11.950 1.00 62.97 106 ASP A CA 1
ATOM 825 C C . ASP A 1 106 ? 6.247 8.428 11.140 1.00 62.97 106 ASP A C 1
ATOM 827 O O . ASP A 1 106 ? 7.117 9.207 11.530 1.00 62.97 106 ASP A O 1
ATOM 831 N N . ASP A 1 107 ? 6.361 7.718 10.014 1.00 61.59 107 ASP A N 1
ATOM 832 C CA . ASP A 1 107 ? 7.550 7.736 9.171 1.00 61.59 107 ASP A CA 1
ATOM 833 C C . ASP A 1 107 ? 7.202 7.735 7.671 1.00 61.59 107 ASP A C 1
ATOM 835 O O . ASP A 1 107 ? 6.666 6.774 7.131 1.00 61.59 107 ASP A O 1
ATOM 839 N N . ASP A 1 108 ? 7.518 8.840 6.995 1.00 54.34 108 ASP A N 1
ATOM 840 C CA . ASP A 1 108 ? 7.349 8.986 5.544 1.00 54.34 108 ASP A CA 1
ATOM 841 C C . ASP A 1 108 ? 8.575 8.441 4.763 1.00 54.34 108 ASP A C 1
ATOM 843 O O . ASP A 1 108 ? 8.637 8.567 3.542 1.00 54.34 108 ASP A O 1
ATOM 847 N N . THR A 1 109 ? 9.579 7.875 5.452 1.00 55.50 109 THR A N 1
ATOM 848 C CA . THR A 1 109 ? 10.821 7.327 4.869 1.00 55.50 109 THR A CA 1
ATOM 849 C C . THR A 1 109 ? 10.839 5.802 4.750 1.00 55.50 109 THR A C 1
ATOM 851 O O . THR A 1 109 ? 11.859 5.240 4.368 1.00 55.50 109 THR A O 1
ATOM 854 N N . GLN A 1 110 ? 9.709 5.139 5.012 1.00 65.81 110 GLN A N 1
ATOM 855 C CA . GLN A 1 110 ? 9.587 3.673 5.033 1.00 65.81 110 GLN A CA 1
ATOM 856 C C . GLN A 1 110 ? 9.590 3.000 3.654 1.00 65.81 110 GLN A C 1
ATOM 858 O O . GLN A 1 110 ? 9.360 1.802 3.565 1.00 65.81 110 GLN A O 1
ATOM 863 N N . TYR A 1 111 ? 9.794 3.754 2.574 1.00 77.75 111 TYR A N 1
ATOM 864 C CA . TYR A 1 111 ? 9.790 3.203 1.224 1.00 77.75 111 TYR A CA 1
ATOM 865 C C . TYR A 1 111 ? 11.065 3.606 0.490 1.00 77.75 111 TYR A C 1
ATOM 867 O O . TYR A 1 111 ? 11.405 4.791 0.415 1.00 77.75 111 TYR A O 1
ATOM 875 N N . GLU A 1 112 ? 11.740 2.634 -0.121 1.00 86.62 112 GLU A N 1
ATOM 876 C CA . GLU A 1 112 ? 12.829 2.895 -1.065 1.00 86.62 112 GLU A CA 1
ATOM 877 C C . GLU A 1 112 ? 12.297 3.567 -2.337 1.00 86.62 112 GLU A C 1
ATOM 879 O O . GLU A 1 112 ? 12.937 4.457 -2.909 1.00 86.62 112 GLU A O 1
ATOM 884 N N . LEU A 1 113 ? 11.113 3.134 -2.779 1.00 90.31 113 LEU A N 1
ATOM 885 C CA . LEU A 1 113 ? 10.378 3.677 -3.917 1.00 90.31 113 LEU A CA 1
ATOM 886 C C . LEU A 1 113 ? 8.896 3.791 -3.565 1.00 90.31 113 LEU A C 1
ATOM 888 O O . LEU A 1 113 ? 8.325 2.871 -2.991 1.00 90.31 113 LEU A O 1
ATOM 892 N N . LEU A 1 114 ? 8.259 4.879 -3.988 1.00 91.19 114 LEU A N 1
ATOM 893 C CA . LEU A 1 114 ? 6.814 5.074 -3.908 1.00 91.19 114 LEU A CA 1
ATOM 894 C C . LEU A 1 114 ? 6.337 5.753 -5.194 1.00 91.19 114 LEU A C 1
ATOM 896 O O . LEU A 1 114 ? 6.931 6.736 -5.641 1.00 91.19 114 LEU A O 1
ATOM 900 N N . PHE A 1 115 ? 5.273 5.215 -5.778 1.00 91.88 115 PHE A N 1
ATOM 901 C CA . PHE A 1 115 ? 4.615 5.714 -6.975 1.00 91.88 115 PHE A CA 1
ATOM 902 C C . PHE A 1 115 ? 3.115 5.804 -6.703 1.00 91.88 115 PHE A C 1
ATOM 904 O O . PHE A 1 115 ? 2.425 4.786 -6.629 1.00 91.88 115 PHE A O 1
ATOM 911 N N . GLU A 1 116 ? 2.602 7.019 -6.566 1.00 86.00 116 GLU A N 1
ATOM 912 C CA . GLU A 1 116 ? 1.179 7.295 -6.329 1.00 86.00 116 GLU A CA 1
ATOM 913 C C . GLU A 1 116 ? 0.452 7.675 -7.628 1.00 86.00 116 GLU A C 1
ATOM 915 O O . GLU A 1 116 ? -0.754 7.928 -7.638 1.00 86.00 116 GLU A O 1
ATOM 920 N N . SER A 1 117 ? 1.189 7.735 -8.739 1.00 84.56 117 SER A N 1
ATOM 921 C CA . SER A 1 117 ? 0.669 8.109 -10.049 1.00 84.56 117 SER A CA 1
ATOM 922 C C . SER A 1 117 ? 1.312 7.326 -11.187 1.00 84.56 117 SER A C 1
ATOM 924 O O . SER A 1 117 ? 2.426 6.797 -11.089 1.00 84.56 117 SER A O 1
ATOM 926 N N . TYR A 1 118 ? 0.600 7.301 -12.314 1.00 88.12 118 TYR A N 1
ATOM 927 C CA . TYR A 1 118 ? 1.103 6.733 -13.556 1.00 88.12 118 TYR A CA 1
ATOM 928 C C . TYR A 1 118 ? 2.387 7.434 -14.002 1.00 88.12 118 TYR A C 1
ATOM 930 O O . TYR A 1 118 ? 3.341 6.779 -14.411 1.00 88.12 118 TYR A O 1
ATOM 938 N N . GLU A 1 119 ? 2.435 8.760 -13.902 1.00 84.75 119 GLU A N 1
ATOM 939 C CA . GLU A 1 119 ? 3.552 9.588 -14.345 1.00 84.75 119 GLU A CA 1
ATOM 940 C C . GLU A 1 119 ? 4.839 9.296 -13.571 1.00 84.75 119 GLU A C 1
ATOM 942 O O . GLU A 1 119 ? 5.909 9.210 -14.179 1.00 84.75 119 GLU A O 1
ATOM 947 N N . GLU A 1 120 ? 4.747 9.118 -12.253 1.00 86.06 120 GLU A N 1
ATOM 948 C CA . GLU A 1 120 ? 5.894 8.801 -11.398 1.00 86.06 120 GLU A CA 1
ATOM 949 C C . GLU A 1 120 ? 6.489 7.436 -11.746 1.00 86.06 120 GLU A C 1
ATOM 951 O O . GLU A 1 120 ? 7.695 7.332 -12.002 1.00 86.06 120 GLU A O 1
ATOM 956 N N . LEU A 1 121 ? 5.648 6.399 -11.833 1.00 90.75 121 LEU A N 1
ATOM 957 C CA . LEU A 1 121 ? 6.110 5.064 -12.207 1.00 90.75 121 LEU A CA 1
ATOM 958 C C . LEU A 1 121 ? 6.644 5.046 -13.640 1.00 90.75 121 LEU A C 1
ATOM 960 O O . LEU A 1 121 ? 7.690 4.464 -13.916 1.00 90.75 121 LEU A O 1
ATOM 964 N N . TYR A 1 122 ? 5.969 5.725 -14.562 1.00 87.94 122 TYR A N 1
ATOM 965 C CA . TYR A 1 122 ? 6.389 5.802 -15.955 1.00 87.94 122 TYR A CA 1
ATOM 966 C C . TYR A 1 122 ? 7.753 6.496 -16.108 1.00 87.94 122 TYR A C 1
ATOM 968 O O . TYR A 1 122 ? 8.602 6.039 -16.877 1.00 87.94 122 TYR A O 1
ATOM 976 N N . ALA A 1 123 ? 8.016 7.557 -15.338 1.00 85.94 123 ALA A N 1
ATOM 977 C CA . ALA A 1 123 ? 9.324 8.204 -15.303 1.00 85.94 123 ALA A CA 1
ATOM 978 C C . ALA A 1 123 ? 10.420 7.246 -14.810 1.00 85.94 123 ALA A C 1
ATOM 980 O O . ALA A 1 123 ? 11.491 7.185 -15.418 1.00 85.94 123 ALA A O 1
ATOM 981 N N . TYR A 1 124 ? 10.146 6.454 -13.769 1.00 88.19 124 TYR A N 1
ATOM 982 C CA . TYR A 1 124 ? 11.057 5.408 -13.296 1.00 88.19 124 TYR A CA 1
ATOM 983 C C . TYR A 1 124 ? 11.330 4.353 -14.379 1.00 88.19 124 TYR A C 1
ATOM 985 O O . TYR A 1 124 ? 12.487 4.025 -14.667 1.00 88.19 124 TYR A O 1
ATOM 993 N N . VAL A 1 125 ? 10.276 3.886 -15.052 1.00 89.81 125 VAL A N 1
ATOM 994 C CA . VAL A 1 125 ? 10.360 2.910 -16.145 1.00 89.81 125 VAL A CA 1
ATOM 995 C C . VAL A 1 125 ? 11.226 3.423 -17.291 1.00 89.81 125 VAL A C 1
ATOM 997 O O . VAL A 1 125 ? 12.028 2.658 -17.818 1.00 89.81 125 VAL A O 1
ATOM 1000 N N . LEU A 1 126 ? 11.142 4.704 -17.656 1.00 86.25 126 LEU A N 1
ATOM 1001 C CA . LEU A 1 126 ? 11.961 5.282 -18.728 1.00 86.25 126 LEU A CA 1
ATOM 1002 C C . LEU A 1 126 ? 13.456 5.342 -18.401 1.00 86.25 126 LEU A C 1
ATOM 1004 O O . LEU A 1 126 ? 14.279 5.230 -19.312 1.00 86.25 126 LEU A O 1
ATOM 1008 N N . VAL A 1 127 ? 13.830 5.499 -17.128 1.00 88.25 127 VAL A N 1
ATOM 1009 C CA . VAL A 1 127 ? 15.246 5.438 -16.728 1.00 88.25 127 VAL A CA 1
ATOM 1010 C C . VAL A 1 127 ? 15.784 4.016 -16.889 1.00 88.25 127 VAL A C 1
ATOM 1012 O O . VAL A 1 127 ? 16.916 3.839 -17.341 1.00 88.25 127 VAL A O 1
ATOM 1015 N N . ARG A 1 128 ? 14.969 3.008 -16.559 1.00 86.88 128 ARG A N 1
ATOM 1016 C CA . ARG A 1 128 ? 15.332 1.586 -16.649 1.00 86.88 128 ARG A CA 1
ATOM 1017 C C . ARG A 1 128 ? 15.240 1.032 -18.074 1.00 86.88 128 ARG A C 1
ATOM 1019 O O . ARG A 1 128 ? 16.043 0.195 -18.467 1.00 86.88 128 ARG A O 1
ATOM 1026 N N . PHE A 1 129 ? 14.285 1.517 -18.860 1.00 86.81 129 PHE A N 1
ATOM 1027 C CA . PHE A 1 129 ? 13.999 1.074 -20.220 1.00 86.81 129 PHE A CA 1
ATOM 1028 C C . PHE A 1 129 ? 13.793 2.286 -21.146 1.00 86.81 129 PHE A C 1
ATOM 1030 O O . PHE A 1 129 ? 12.660 2.641 -21.463 1.00 86.81 129 PHE A O 1
ATOM 1037 N N . PRO A 1 130 ? 14.866 2.901 -21.676 1.00 84.44 130 PRO A N 1
ATOM 1038 C CA . PRO A 1 130 ? 14.756 4.132 -22.472 1.00 84.44 130 PRO A CA 1
ATOM 1039 C C . PRO A 1 130 ? 13.913 4.019 -23.753 1.00 84.44 130 PRO A C 1
ATOM 1041 O O . PRO A 1 130 ? 13.419 5.020 -24.259 1.00 84.44 130 PRO A O 1
ATOM 1044 N N . ALA A 1 131 ? 13.739 2.804 -24.281 1.00 84.88 131 ALA A N 1
ATOM 1045 C CA . ALA A 1 131 ? 12.879 2.521 -25.433 1.00 84.88 131 ALA A CA 1
ATOM 1046 C C . ALA A 1 131 ? 11.495 1.976 -25.023 1.00 84.88 131 ALA A C 1
ATOM 1048 O O . ALA A 1 131 ? 10.929 1.144 -25.734 1.00 84.88 131 ALA A O 1
ATOM 1049 N N . PHE A 1 132 ? 10.997 2.303 -23.828 1.00 81.19 132 PHE A N 1
ATOM 1050 C CA . PHE A 1 132 ? 9.651 1.919 -23.396 1.00 81.19 132 PHE A CA 1
ATOM 1051 C C . PHE A 1 132 ? 8.600 2.700 -24.205 1.00 81.19 132 PHE A C 1
ATOM 1053 O O . PHE A 1 132 ? 8.809 3.884 -24.482 1.00 81.19 132 PHE A O 1
ATOM 1060 N N . PRO A 1 133 ? 7.504 2.057 -24.647 1.00 76.12 133 PRO A N 1
ATOM 1061 C CA . PRO A 1 133 ? 6.502 2.723 -25.469 1.00 76.12 133 PRO A CA 1
ATOM 1062 C C . PRO A 1 133 ? 5.869 3.894 -24.716 1.00 76.12 133 PRO A C 1
ATOM 1064 O O . PRO A 1 133 ? 5.345 3.725 -23.615 1.00 76.12 133 PRO A O 1
ATOM 1067 N N . ALA A 1 134 ? 5.899 5.075 -25.336 1.00 63.41 134 ALA A N 1
ATOM 1068 C CA . ALA A 1 134 ? 5.258 6.252 -24.777 1.00 63.41 134 ALA A CA 1
ATOM 1069 C C . ALA A 1 134 ? 3.750 6.235 -25.017 1.00 63.41 134 ALA A C 1
ATOM 1071 O O . ALA A 1 134 ? 3.329 6.014 -26.159 1.00 63.41 134 ALA A O 1
ATOM 1072 N N . PRO A 1 135 ? 2.925 6.517 -23.989 1.00 63.84 135 PRO A N 1
ATOM 1073 C CA . PRO A 1 135 ? 1.543 6.882 -24.241 1.00 63.84 135 PRO A CA 1
ATOM 1074 C C . PRO A 1 135 ? 1.542 8.131 -25.127 1.00 63.84 135 PRO A C 1
ATOM 1076 O O . PRO A 1 135 ? 2.389 9.021 -24.984 1.00 63.84 135 PRO A O 1
ATOM 1079 N N . THR A 1 136 ? 0.625 8.198 -26.091 1.00 58.53 136 THR A N 1
ATOM 1080 C CA . THR A 1 136 ? 0.534 9.379 -26.950 1.00 58.53 136 THR A CA 1
ATOM 1081 C C . THR A 1 136 ? 0.244 10.609 -26.086 1.00 58.53 136 THR A C 1
ATOM 1083 O O . THR A 1 136 ? -0.470 10.537 -25.085 1.00 58.53 136 THR A O 1
ATOM 1086 N N . ARG A 1 137 ? 0.810 11.764 -26.464 1.00 50.69 137 ARG A N 1
ATOM 1087 C CA . ARG A 1 137 ? 0.709 13.041 -25.721 1.00 50.69 137 ARG A CA 1
ATOM 1088 C C . ARG A 1 137 ? -0.741 13.481 -25.441 1.00 50.69 137 ARG A C 1
ATOM 1090 O O . ARG A 1 137 ? -0.976 14.327 -24.587 1.00 50.69 137 ARG A O 1
ATOM 1097 N N . GLU A 1 138 ? -1.699 12.898 -26.151 1.00 52.25 138 GLU A N 1
ATOM 1098 C CA . GLU A 1 138 ? -3.141 13.117 -26.029 1.00 52.25 138 GLU A CA 1
ATOM 1099 C C . GLU A 1 138 ? -3.796 12.353 -24.861 1.00 52.25 138 GLU A C 1
ATOM 1101 O O . GLU A 1 138 ? -4.874 12.750 -24.421 1.00 52.25 138 GLU A O 1
ATOM 1106 N N . LEU A 1 139 ? -3.172 11.285 -24.348 1.00 55.94 139 LEU A N 1
ATOM 1107 C CA . LEU A 1 139 ? -3.774 10.369 -23.366 1.00 55.94 139 LEU A CA 1
ATOM 1108 C C . LEU A 1 139 ? -3.423 10.685 -21.903 1.00 55.94 139 LEU A C 1
ATOM 1110 O O . LEU A 1 139 ? -4.199 10.340 -21.019 1.00 55.94 139 LEU A O 1
ATOM 1114 N N . LEU A 1 140 ? -2.302 11.365 -21.638 1.00 55.62 140 LEU A N 1
ATOM 1115 C CA . LEU A 1 140 ? -1.838 11.651 -20.270 1.00 55.62 140 LEU A CA 1
ATOM 1116 C C . LEU A 1 140 ? -2.651 12.742 -19.532 1.00 55.62 140 LEU A C 1
ATOM 1118 O O . LEU A 1 140 ? -3.009 12.524 -18.380 1.00 55.62 140 LEU A O 1
ATOM 1122 N N . PRO A 1 141 ? -3.032 13.886 -20.142 1.00 50.75 141 PRO A N 1
ATOM 1123 C CA . PRO A 1 141 ? -3.683 14.960 -19.380 1.00 50.75 141 PRO A CA 1
ATOM 1124 C C . PRO A 1 141 ? -5.155 14.690 -19.023 1.00 50.75 141 PRO A C 1
ATOM 1126 O O . PRO A 1 141 ? -5.662 15.264 -18.070 1.00 50.75 141 PRO A O 1
ATOM 1129 N N . ARG A 1 142 ? -5.860 13.828 -19.773 1.00 50.69 142 ARG A N 1
ATOM 1130 C CA . AR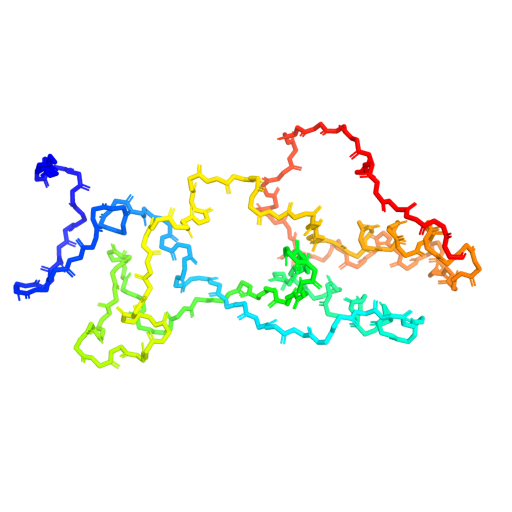G A 1 142 ? -7.326 13.667 -19.663 1.00 50.69 142 ARG A CA 1
ATOM 1131 C C . ARG A 1 142 ? -7.793 12.618 -18.654 1.00 50.69 142 ARG A C 1
ATOM 1133 O O . ARG A 1 142 ? -8.956 12.653 -18.259 1.00 50.69 142 ARG A O 1
ATOM 1140 N N . ALA A 1 143 ? -6.931 11.692 -18.233 1.00 53.25 143 ALA A N 1
ATOM 1141 C CA . ALA A 1 143 ? -7.326 10.597 -17.341 1.00 53.25 143 ALA A CA 1
ATOM 1142 C C . ALA A 1 143 ? -7.748 11.079 -15.935 1.00 53.25 143 ALA A C 1
ATOM 1144 O O . ALA A 1 143 ? -8.524 10.404 -15.258 1.00 53.25 143 ALA A O 1
ATOM 1145 N N . TYR A 1 144 ? -7.307 12.275 -15.527 1.00 51.06 144 TYR A N 1
ATOM 1146 C CA . TYR A 1 144 ? -7.519 12.824 -14.184 1.00 51.06 144 TYR A CA 1
ATOM 1147 C C . TYR A 1 144 ? -8.486 14.030 -14.123 1.00 51.06 144 TYR A C 1
ATOM 1149 O O . TYR A 1 144 ? -8.727 14.557 -13.041 1.00 51.06 144 TYR A O 1
ATOM 1157 N N . GLU A 1 145 ? -9.093 14.447 -15.244 1.00 49.38 145 GLU A N 1
ATOM 1158 C CA . GLU A 1 145 ? -9.949 15.654 -15.339 1.00 49.38 145 GLU A CA 1
ATOM 1159 C C . GLU A 1 145 ? -11.461 15.399 -15.111 1.00 49.38 145 GLU A C 1
ATOM 1161 O O . GLU A 1 145 ? -12.276 16.319 -15.214 1.00 49.38 145 GLU A O 1
ATOM 1166 N N . HIS A 1 146 ? -11.887 14.168 -14.799 1.00 43.19 146 HIS A N 1
ATOM 1167 C CA . HIS A 1 146 ? -13.309 13.861 -14.586 1.00 43.19 146 HIS A CA 1
ATOM 1168 C C . HIS A 1 146 ? -13.850 14.425 -13.254 1.00 43.19 146 HIS A C 1
ATOM 1170 O O . HIS A 1 146 ? -13.203 14.267 -12.216 1.00 43.19 146 HIS A O 1
ATOM 1176 N N . PRO A 1 147 ? -15.063 15.024 -13.227 1.00 41.22 147 PRO A N 1
ATOM 1177 C CA . PRO A 1 147 ? -15.638 15.599 -12.015 1.00 41.22 147 PRO A CA 1
ATOM 1178 C C . PRO A 1 147 ? -15.932 14.487 -11.003 1.00 41.22 147 PRO A C 1
ATOM 1180 O O . PRO A 1 147 ? -16.706 13.567 -11.259 1.00 41.22 147 PRO A O 1
ATOM 1183 N N . GLY A 1 148 ? -15.242 14.565 -9.866 1.00 48.12 148 GLY A N 1
ATOM 1184 C CA . GLY A 1 148 ? -15.132 13.505 -8.866 1.00 48.12 148 GLY A CA 1
ATOM 1185 C C . GLY A 1 148 ? -13.699 12.992 -8.698 1.00 48.12 148 GLY A C 1
ATOM 1186 O O . GLY A 1 148 ? -13.448 12.244 -7.761 1.00 48.12 148 GLY A O 1
ATOM 1187 N N . GLY A 1 149 ? -12.769 13.358 -9.585 1.00 40.94 149 GLY A N 1
ATOM 1188 C CA . GLY A 1 149 ? -11.336 13.068 -9.522 1.00 40.94 149 GLY A CA 1
ATOM 1189 C C . GLY A 1 149 ? -10.555 14.113 -8.738 1.00 40.94 149 GLY A C 1
ATOM 1190 O O . GLY A 1 149 ? -10.700 15.305 -8.974 1.00 40.94 149 GLY A O 1
ATOM 1191 N N . ALA A 1 150 ? -9.731 13.630 -7.806 1.00 41.41 150 ALA A N 1
ATOM 1192 C CA . ALA A 1 150 ? -8.665 14.386 -7.153 1.00 41.41 150 ALA A CA 1
ATOM 1193 C C . ALA A 1 150 ? -9.097 15.653 -6.381 1.00 41.41 150 ALA A C 1
ATOM 1195 O O . ALA A 1 150 ? -8.508 16.716 -6.548 1.00 41.41 150 ALA A O 1
ATOM 1196 N N . ALA A 1 151 ? -10.077 15.549 -5.477 1.00 35.84 151 ALA A N 1
ATOM 1197 C CA . ALA A 1 151 ? -10.338 16.626 -4.511 1.00 35.84 151 ALA A CA 1
ATOM 1198 C C . ALA A 1 151 ? -9.499 16.534 -3.216 1.00 35.84 151 ALA A C 1
ATOM 1200 O O . ALA A 1 151 ? -9.575 17.447 -2.404 1.00 35.84 151 ALA A O 1
ATOM 1201 N N . ASP A 1 152 ? -8.674 15.495 -3.025 1.00 38.50 152 ASP A N 1
ATOM 1202 C CA . ASP A 1 152 ? -7.878 15.322 -1.792 1.00 38.50 152 ASP A CA 1
ATOM 1203 C C . ASP A 1 152 ? -6.485 14.697 -2.027 1.00 38.50 152 ASP A C 1
ATOM 1205 O O . ASP A 1 152 ? -5.949 13.978 -1.184 1.00 38.50 152 ASP A O 1
ATOM 1209 N N . VAL A 1 153 ? -5.843 14.986 -3.168 1.00 40.12 153 VAL A N 1
ATOM 1210 C CA . VAL A 1 153 ? -4.454 14.547 -3.410 1.00 40.12 153 VAL A CA 1
ATOM 1211 C C . VAL A 1 153 ? -3.513 15.439 -2.606 1.00 40.12 153 VAL A C 1
ATOM 1213 O O . VAL A 1 153 ? -3.198 16.577 -2.964 1.00 40.12 153 VAL A O 1
ATOM 1216 N N . ARG A 1 154 ? -3.125 14.947 -1.436 1.00 41.06 154 ARG A N 1
ATOM 1217 C CA . ARG A 1 154 ? -2.435 15.714 -0.404 1.00 41.06 154 ARG A CA 1
ATOM 1218 C C . ARG A 1 154 ? -0.922 15.715 -0.612 1.00 41.06 154 ARG A C 1
ATOM 1220 O O . ARG A 1 154 ? -0.210 15.416 0.335 1.00 41.06 154 ARG A O 1
ATOM 1227 N N . TRP A 1 155 ? -0.417 16.111 -1.783 1.00 32.84 155 TRP A N 1
ATOM 1228 C CA . TRP A 1 155 ? 1.027 16.334 -1.935 1.00 32.84 155 TRP A CA 1
ATOM 1229 C C . TRP A 1 155 ? 1.419 17.417 -2.950 1.00 32.84 155 TRP A C 1
ATOM 1231 O O . TRP A 1 155 ? 1.911 17.179 -4.043 1.00 32.84 155 TRP A O 1
ATOM 1241 N N . LEU A 1 156 ? 1.275 18.671 -2.511 1.00 32.03 156 LEU A N 1
ATOM 1242 C CA . LEU A 1 156 ? 2.021 19.824 -3.036 1.00 32.03 156 LEU A CA 1
ATOM 1243 C C . LEU A 1 156 ? 3.084 20.301 -2.029 1.00 32.03 156 LEU A C 1
ATOM 1245 O O . LEU A 1 156 ? 3.386 21.492 -1.928 1.00 32.03 156 LEU A O 1
ATOM 1249 N N . ARG A 1 157 ? 3.651 19.395 -1.222 1.00 34.34 157 ARG A N 1
ATOM 1250 C CA . ARG A 1 157 ? 4.708 19.746 -0.266 1.00 34.34 157 ARG A CA 1
ATOM 1251 C C . ARG A 1 157 ? 5.751 18.642 -0.113 1.00 34.34 157 ARG A C 1
ATOM 1253 O O . ARG A 1 157 ? 5.733 17.942 0.885 1.00 34.34 157 ARG A O 1
ATOM 1260 N N . ARG A 1 158 ? 6.760 18.735 -0.984 1.00 36.75 158 ARG A N 1
ATOM 1261 C CA . ARG A 1 158 ? 8.204 18.807 -0.668 1.00 36.75 158 ARG A CA 1
ATOM 1262 C C . ARG A 1 158 ? 9.074 17.788 -1.404 1.00 36.75 158 ARG A C 1
ATOM 1264 O O . ARG A 1 158 ? 9.463 16.761 -0.889 1.00 36.75 158 ARG A O 1
ATOM 1271 N N . SER A 1 159 ? 9.637 18.324 -2.478 1.00 32.88 159 SER A N 1
ATOM 1272 C CA . SER A 1 159 ? 11.074 18.300 -2.754 1.00 32.88 159 SER A CA 1
ATOM 1273 C C . SER A 1 159 ? 11.690 17.038 -3.356 1.00 32.88 159 SER A C 1
ATOM 1275 O O . SER A 1 159 ? 12.026 16.089 -2.669 1.00 32.88 159 SER A O 1
ATOM 1277 N N . SER A 1 160 ? 12.046 17.211 -4.629 1.00 38.03 160 SER A N 1
ATOM 1278 C CA . SER A 1 160 ? 13.450 17.227 -5.051 1.00 38.03 160 SER A CA 1
ATOM 1279 C C . SER A 1 160 ? 14.244 15.939 -4.846 1.00 38.03 160 SER A C 1
ATOM 1281 O O . SER A 1 160 ? 14.955 15.791 -3.858 1.00 38.03 160 SER A O 1
ATOM 1283 N N . GLY A 1 161 ? 14.302 15.123 -5.894 1.00 31.91 161 GLY A N 1
ATOM 1284 C CA . GLY A 1 161 ? 15.440 14.238 -6.113 1.00 31.91 161 GLY A CA 1
ATOM 1285 C C . GLY A 1 161 ? 15.033 12.883 -6.652 1.00 31.91 161 GLY A C 1
ATOM 1286 O O . GLY A 1 161 ? 14.385 12.108 -5.969 1.00 31.91 161 GLY A O 1
ATOM 1287 N N . ILE A 1 162 ? 15.472 12.589 -7.873 1.00 36.75 162 ILE A N 1
ATOM 1288 C CA . ILE A 1 162 ? 15.534 11.219 -8.386 1.00 36.75 162 ILE A CA 1
ATOM 1289 C C . ILE A 1 162 ? 16.391 10.403 -7.393 1.00 36.75 162 ILE A C 1
ATOM 1291 O O . ILE A 1 162 ? 17.530 10.821 -7.140 1.00 36.75 162 ILE A O 1
ATOM 1295 N N . PRO A 1 163 ? 15.901 9.282 -6.827 1.00 38.81 163 PRO A N 1
ATOM 1296 C CA . PRO A 1 163 ? 16.684 8.465 -5.905 1.00 38.81 163 PRO A CA 1
ATOM 1297 C C . PRO A 1 163 ? 17.986 7.982 -6.557 1.00 38.81 163 PRO A C 1
ATOM 1299 O O . PRO A 1 163 ? 18.007 7.509 -7.698 1.00 38.81 163 PRO A O 1
ATOM 1302 N N . ARG A 1 164 ? 19.105 8.107 -5.832 1.00 37.97 164 ARG A N 1
ATOM 1303 C CA . ARG A 1 164 ? 20.378 7.491 -6.226 1.00 37.97 164 ARG A CA 1
ATOM 1304 C C . ARG A 1 164 ? 20.262 5.988 -5.997 1.00 37.97 164 ARG A C 1
ATOM 1306 O O . ARG A 1 164 ? 20.119 5.568 -4.860 1.00 37.97 164 ARG A O 1
ATOM 1313 N N . GLY A 1 165 ? 20.356 5.203 -7.065 1.00 39.34 165 GLY A N 1
ATOM 1314 C CA . GLY A 1 165 ? 20.255 3.742 -6.982 1.00 39.34 165 GLY A CA 1
ATOM 1315 C C . GLY A 1 165 ? 19.765 3.065 -8.259 1.00 39.34 165 GLY A C 1
ATOM 1316 O O . GLY A 1 165 ? 19.862 1.849 -8.368 1.00 39.34 165 GLY A O 1
ATOM 1317 N N . VAL A 1 166 ? 19.299 3.827 -9.258 1.00 43.97 166 VAL A N 1
ATOM 1318 C CA . VAL A 1 166 ? 18.921 3.258 -10.558 1.00 43.97 166 VAL A CA 1
ATOM 1319 C C . VAL A 1 166 ? 20.173 2.779 -11.297 1.00 43.97 166 VAL A C 1
ATOM 1321 O O . VAL A 1 166 ? 20.812 3.527 -12.041 1.00 43.97 166 VAL A O 1
ATOM 1324 N N . ALA A 1 167 ? 20.557 1.526 -11.058 1.00 37.53 167 ALA A N 1
ATOM 1325 C CA . ALA A 1 167 ? 21.508 0.827 -11.900 1.00 37.53 167 ALA A CA 1
ATOM 1326 C C . ALA A 1 167 ? 20.904 0.747 -13.306 1.00 37.53 167 ALA A C 1
ATOM 1328 O O . ALA A 1 167 ? 19.817 0.205 -13.507 1.00 37.53 167 ALA A O 1
ATOM 1329 N N . ARG A 1 168 ? 21.600 1.348 -14.274 1.00 35.31 168 ARG A N 1
ATOM 1330 C CA . ARG A 1 168 ? 21.286 1.183 -15.692 1.00 35.31 168 ARG A CA 1
ATOM 1331 C C . ARG A 1 168 ? 21.551 -0.279 -16.044 1.00 35.31 168 ARG A C 1
ATOM 1333 O O . ARG A 1 168 ? 22.703 -0.703 -15.962 1.00 35.31 168 ARG A O 1
ATOM 1340 N N . ALA A 1 169 ? 20.494 -1.017 -16.364 1.00 38.97 169 ALA A N 1
ATOM 1341 C CA . ALA A 1 169 ? 20.604 -2.299 -17.051 1.00 38.97 169 ALA A CA 1
ATOM 1342 C C . ALA A 1 169 ? 20.890 -2.063 -18.540 1.00 38.97 169 ALA A C 1
ATOM 1344 O O . ALA A 1 169 ? 20.362 -1.065 -19.089 1.00 38.97 169 ALA A O 1
#